Protein AF-A0A378F673-F1 (afdb_monomer)

pLDDT: mean 91.01, std 14.65, range [41.09, 98.94]

Sequence (70 aa):
MYVLHHADQPELYHKLPKEPQIDTSISLWKGALKPLAAAGFIATFAGLIYHYIGIGPNKEVDDDEEEHDE

Mean predicted aligned error: 7.58 Å

Radius of gyration: 29.87 Å; Cα contacts (8 Å, |Δi|>4): 16; chains: 1; bounding box: 58×16×81 Å

Structure (mmCIF, N/CA/C/O backbone):
data_AF-A0A378F673-F1
#
_entry.id   AF-A0A378F673-F1
#
loop_
_atom_site.group_PD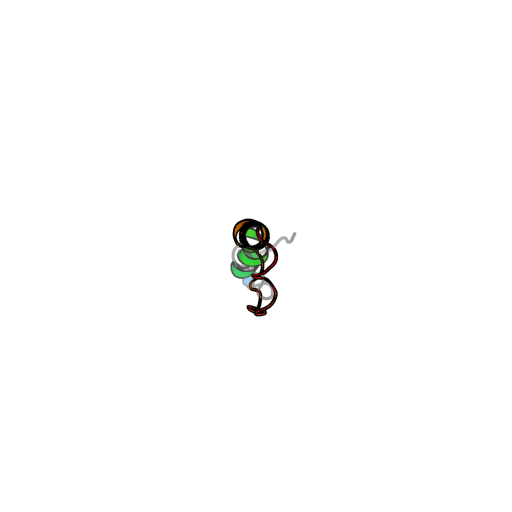B
_atom_site.id
_atom_site.type_symbol
_atom_site.label_atom_id
_atom_site.label_alt_id
_atom_site.label_comp_id
_atom_site.label_asym_id
_atom_site.label_entity_id
_atom_site.label_seq_id
_atom_site.pdbx_PDB_ins_code
_atom_site.Cartn_x
_atom_site.Cartn_y
_atom_site.Cartn_z
_atom_site.occupancy
_atom_site.B_iso_or_equiv
_atom_site.auth_seq_id
_atom_site.auth_comp_id
_atom_site.auth_asym_id
_atom_site.auth_atom_id
_atom_site.pdbx_PDB_model_num
ATOM 1 N N . MET A 1 1 ? -17.383 6.783 23.320 1.00 87.31 1 MET A N 1
ATOM 2 C CA . MET A 1 1 ? -17.029 5.902 24.456 1.00 87.31 1 MET A CA 1
ATOM 3 C C . MET A 1 1 ? -18.315 5.526 25.167 1.00 87.31 1 MET A C 1
ATOM 5 O O . MET A 1 1 ? -19.152 6.405 25.330 1.00 87.31 1 MET A O 1
ATOM 9 N N . TYR A 1 2 ? -18.484 4.252 25.526 1.00 92.25 2 TYR A N 1
ATOM 10 C CA . TYR A 1 2 ? -19.680 3.726 26.196 1.00 92.25 2 TYR A CA 1
ATOM 11 C C . TYR A 1 2 ? -19.305 3.183 27.579 1.00 92.25 2 TYR A C 1
ATOM 13 O O . TYR A 1 2 ? -18.176 2.742 27.773 1.00 92.25 2 TYR A O 1
ATOM 21 N N . VAL A 1 3 ? -20.252 3.185 28.517 1.00 94.81 3 VAL A N 1
ATOM 22 C CA . VAL A 1 3 ? -20.124 2.513 29.819 1.00 94.81 3 VAL A CA 1
ATOM 23 C C . VAL A 1 3 ? -21.173 1.405 29.856 1.00 94.81 3 VAL A C 1
ATOM 25 O O . VAL A 1 3 ? -22.368 1.690 29.808 1.00 94.81 3 VAL A O 1
ATOM 28 N N . LEU A 1 4 ? -20.730 0.147 29.874 1.00 96.12 4 LEU A N 1
ATOM 29 C CA . LEU A 1 4 ? -21.599 -1.031 29.796 1.00 96.12 4 LEU A CA 1
ATOM 30 C C . LEU A 1 4 ? -21.708 -1.703 31.163 1.00 96.12 4 LEU A C 1
ATOM 32 O O . LEU A 1 4 ? -20.748 -1.715 31.926 1.00 96.12 4 LEU A O 1
ATOM 36 N N . HIS A 1 5 ? -22.871 -2.283 31.462 1.00 97.12 5 HIS A N 1
ATOM 37 C CA . HIS A 1 5 ? -23.059 -3.052 32.699 1.00 97.12 5 HIS A CA 1
ATOM 38 C C . HIS A 1 5 ? -22.356 -4.417 32.613 1.00 97.12 5 HIS A C 1
ATOM 40 O O . HIS A 1 5 ? -21.822 -4.886 33.610 1.00 97.12 5 HIS A O 1
ATOM 46 N N . HIS A 1 6 ? -22.296 -5.002 31.410 1.00 96.50 6 HIS A N 1
ATOM 47 C CA . HIS A 1 6 ? -21.597 -6.258 31.108 1.00 96.50 6 HIS A CA 1
ATOM 48 C C . HIS A 1 6 ? -20.489 -5.993 30.081 1.00 96.50 6 HIS A C 1
ATOM 50 O O . HIS A 1 6 ? -20.600 -6.346 28.907 1.00 96.50 6 HIS A O 1
ATOM 56 N N . ALA A 1 7 ? -19.448 -5.262 30.489 1.00 94.81 7 ALA A N 1
ATOM 57 C CA . ALA A 1 7 ? -18.359 -4.868 29.588 1.00 94.81 7 ALA A CA 1
ATOM 58 C C . ALA A 1 7 ? -17.525 -6.062 29.075 1.00 94.81 7 ALA A C 1
ATOM 60 O O . ALA A 1 7 ? -16.845 -5.947 28.061 1.00 94.81 7 ALA A O 1
ATOM 61 N N . ASP A 1 8 ? -17.596 -7.208 29.752 1.00 95.81 8 ASP A N 1
ATOM 62 C CA . ASP A 1 8 ? -17.006 -8.490 29.362 1.00 95.81 8 ASP A CA 1
ATOM 63 C C . ASP A 1 8 ? -17.780 -9.207 28.238 1.00 95.81 8 ASP A C 1
ATOM 65 O O . ASP A 1 8 ? -17.206 -10.068 27.557 1.00 95.81 8 ASP A O 1
ATOM 69 N N . GLN A 1 9 ? -19.052 -8.836 28.039 1.00 96.56 9 GLN A N 1
ATOM 70 C CA . GLN A 1 9 ? -19.993 -9.393 27.057 1.00 96.56 9 GLN A CA 1
ATOM 71 C C . GLN A 1 9 ? -20.681 -8.279 26.238 1.00 96.56 9 GLN A C 1
ATOM 73 O O . GLN A 1 9 ? -21.911 -8.137 26.265 1.00 96.56 9 GLN A O 1
ATOM 78 N N . PRO A 1 10 ? -19.913 -7.452 25.508 1.00 96.88 10 PRO A N 1
ATOM 79 C CA . PRO A 1 10 ? -20.465 -6.337 24.743 1.00 96.88 10 PRO A CA 1
ATOM 80 C C . PRO A 1 10 ? -21.451 -6.789 23.657 1.00 96.88 10 PRO A C 1
ATOM 82 O O . PRO A 1 10 ? -22.366 -6.038 23.323 1.00 96.88 10 PRO A O 1
ATOM 85 N N . GLU A 1 11 ? -21.358 -8.026 23.168 1.00 97.25 11 GLU A N 1
ATOM 86 C CA . GLU A 1 11 ? -22.241 -8.567 22.132 1.00 97.25 11 GLU A CA 1
ATOM 87 C C . GLU A 1 11 ? -23.723 -8.596 22.548 1.00 97.25 11 GLU A C 1
ATOM 89 O O . GLU A 1 11 ? -24.599 -8.555 21.676 1.00 97.25 11 GLU A O 1
ATOM 94 N N . LEU A 1 12 ? -24.018 -8.597 23.858 1.00 96.88 12 LEU A N 1
ATOM 95 C CA . LEU A 1 12 ? -25.380 -8.467 24.401 1.00 96.88 12 LEU A CA 1
ATOM 96 C C . LEU A 1 12 ? -26.048 -7.144 23.988 1.00 96.88 12 LEU A C 1
ATOM 98 O O . LEU A 1 12 ? -27.272 -7.063 23.888 1.00 96.88 12 LEU A O 1
ATOM 102 N N . TYR A 1 13 ? -25.254 -6.113 23.702 1.00 96.25 13 TYR A N 1
ATOM 103 C CA . TYR A 1 13 ? -25.713 -4.793 23.285 1.00 96.25 13 TYR A CA 1
ATOM 104 C C . TYR A 1 13 ? -25.739 -4.701 21.754 1.00 96.25 13 TYR A C 1
ATOM 106 O O . TYR A 1 13 ? -24.861 -4.106 21.135 1.00 96.25 13 TYR A O 1
ATOM 114 N N . HIS A 1 14 ? -26.754 -5.306 21.127 1.00 95.75 14 HIS A N 1
ATOM 115 C CA . HIS A 1 14 ? -26.962 -5.277 19.669 1.00 95.75 14 HIS A CA 1
ATOM 116 C C . HIS A 1 14 ? -25.751 -5.759 18.840 1.00 95.75 14 HIS A C 1
ATOM 118 O O . HIS A 1 14 ? -25.453 -5.187 17.791 1.00 95.75 14 HIS A O 1
ATOM 124 N N . LYS A 1 15 ? -25.079 -6.838 19.272 1.00 94.94 15 LYS A N 1
ATOM 125 C CA . LYS A 1 15 ? -23.896 -7.411 18.596 1.00 94.94 15 LYS A CA 1
ATOM 126 C C . LYS A 1 15 ? -22.716 -6.438 18.499 1.00 94.94 15 LYS A C 1
ATOM 128 O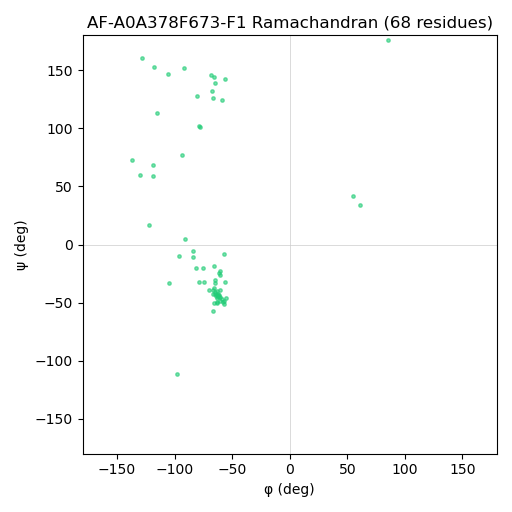 O . LYS A 1 15 ? -21.966 -6.469 17.522 1.00 94.94 15 LYS A O 1
ATOM 133 N N . LEU A 1 16 ? -22.543 -5.576 19.499 1.00 96.94 16 LEU A N 1
ATOM 134 C CA . LEU A 1 16 ? -21.345 -4.752 19.606 1.00 96.94 16 LEU A CA 1
ATOM 135 C C . LEU A 1 16 ? -20.099 -5.664 19.681 1.00 96.94 16 LEU A C 1
ATOM 137 O O . LEU A 1 16 ? -20.049 -6.525 20.558 1.00 96.94 16 LEU A O 1
ATOM 141 N N . PRO A 1 17 ? -19.102 -5.510 18.790 1.00 96.56 17 PRO A N 1
ATOM 142 C CA . PRO A 1 17 ? -17.911 -6.357 18.808 1.00 96.56 17 PRO A CA 1
ATOM 143 C C . PRO A 1 17 ? -17.082 -6.151 20.079 1.00 96.56 17 PRO A C 1
ATOM 145 O O . PRO A 1 17 ? -16.871 -5.010 20.494 1.00 96.56 17 PRO A O 1
ATOM 148 N N . LYS A 1 18 ? -16.559 -7.239 20.656 1.00 95.56 18 LYS A N 1
ATOM 149 C CA . LYS A 1 18 ? -15.705 -7.196 21.853 1.00 95.56 18 LYS A CA 1
ATOM 150 C C . LYS A 1 18 ? -14.323 -6.606 21.624 1.00 95.56 18 LYS A C 1
ATOM 152 O O . LYS A 1 18 ? -13.851 -5.829 22.445 1.00 95.56 18 LYS A O 1
ATOM 157 N N . GLU A 1 19 ? -13.716 -6.909 20.485 1.00 95.56 19 GLU A N 1
ATOM 158 C CA . GLU A 1 19 ? -12.400 -6.392 20.099 1.00 95.56 19 GLU A CA 1
ATOM 159 C C . GLU A 1 19 ? -12.430 -5.976 18.623 1.00 95.56 19 GLU A C 1
ATOM 161 O O . GLU A 1 19 ? -11.922 -6.686 17.751 1.00 95.56 19 GLU A O 1
ATOM 166 N N . PRO A 1 20 ? -13.099 -4.857 18.292 1.00 96.00 20 PRO A N 1
ATOM 167 C CA . PRO A 1 20 ? -13.157 -4.397 16.916 1.00 96.00 20 PRO A CA 1
ATOM 168 C C . PRO A 1 20 ? -11.759 -3.972 16.457 1.00 96.00 20 PRO A C 1
ATOM 170 O O . PRO A 1 20 ? -11.116 -3.119 17.066 1.00 96.00 20 PRO A O 1
ATOM 173 N N . GLN A 1 21 ? -11.318 -4.540 15.341 1.00 97.12 21 GLN A N 1
ATOM 174 C CA . GLN A 1 21 ? -10.052 -4.223 14.689 1.00 97.12 21 GLN A CA 1
ATOM 175 C C . GLN A 1 21 ? -10.288 -3.912 13.212 1.00 97.12 21 GLN A C 1
ATOM 177 O O . GLN A 1 21 ? -11.318 -4.270 12.638 1.00 97.12 21 GLN A O 1
ATOM 182 N N . ILE A 1 22 ? -9.329 -3.228 12.591 1.00 97.81 22 ILE A N 1
ATOM 183 C CA . ILE A 1 22 ? -9.343 -3.047 11.140 1.00 97.81 22 ILE A CA 1
ATOM 184 C C . ILE A 1 22 ? -9.104 -4.415 10.502 1.00 97.81 22 ILE A C 1
ATOM 186 O O . ILE A 1 22 ? -8.172 -5.122 10.875 1.00 97.81 22 ILE A O 1
ATOM 190 N N . ASP A 1 23 ? -9.927 -4.761 9.517 1.00 97.75 23 ASP A N 1
ATOM 191 C CA . ASP A 1 23 ? -9.764 -5.995 8.758 1.00 97.75 23 ASP A CA 1
ATOM 192 C C . ASP A 1 23 ? -8.364 -6.098 8.112 1.00 97.75 23 ASP A C 1
ATOM 194 O O . ASP A 1 23 ? -7.785 -5.107 7.639 1.00 97.75 23 ASP A O 1
ATOM 198 N N . THR A 1 24 ? -7.807 -7.309 8.084 1.00 97.88 24 THR A N 1
ATOM 199 C CA . THR A 1 24 ? -6.451 -7.568 7.580 1.00 97.88 24 THR A CA 1
ATOM 200 C C . THR A 1 24 ? -6.297 -7.176 6.110 1.00 97.88 24 THR A C 1
ATOM 202 O O . THR A 1 24 ? -5.274 -6.594 5.740 1.00 97.88 24 THR A O 1
ATOM 205 N N . SER A 1 25 ? -7.309 -7.418 5.272 1.00 98.31 25 SER A N 1
ATOM 206 C CA . SER A 1 25 ? -7.257 -7.077 3.844 1.00 98.31 25 SER A CA 1
ATOM 207 C C . SER A 1 25 ? -7.209 -5.563 3.625 1.00 98.31 25 SER A C 1
ATOM 209 O O . SER A 1 25 ? -6.435 -5.069 2.801 1.00 98.31 25 SER A O 1
ATOM 211 N N . ILE A 1 26 ? -7.957 -4.805 4.433 1.00 98.31 26 ILE A N 1
ATOM 212 C CA . ILE A 1 26 ? -7.962 -3.338 4.401 1.00 98.31 26 ILE A CA 1
ATOM 213 C C . ILE A 1 26 ? -6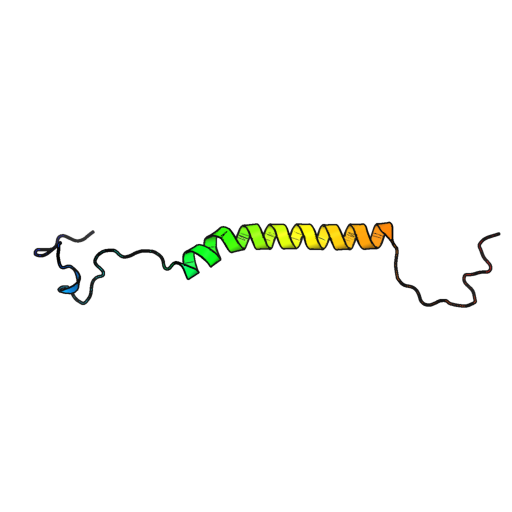.611 -2.785 4.844 1.00 98.31 26 ILE A C 1
ATOM 215 O O . ILE A 1 26 ? -6.090 -1.862 4.211 1.00 98.31 26 ILE A O 1
ATOM 219 N N . SER A 1 27 ? -6.031 -3.360 5.896 1.00 98.25 27 SER A N 1
ATOM 220 C CA . SER A 1 27 ? -4.707 -2.972 6.391 1.00 98.25 27 SER A CA 1
ATOM 221 C C . SER A 1 27 ? -3.616 -3.237 5.350 1.00 98.25 27 SER A C 1
ATOM 223 O O . SER A 1 27 ? -2.755 -2.384 5.135 1.00 98.25 27 SER A O 1
ATOM 225 N N . LEU A 1 28 ? -3.684 -4.363 4.633 1.00 98.38 28 LEU A N 1
ATOM 226 C CA . LEU A 1 28 ? -2.745 -4.694 3.559 1.00 98.38 28 LEU A CA 1
ATOM 227 C C . LEU A 1 28 ? -2.865 -3.732 2.366 1.00 98.38 28 LEU A C 1
ATOM 229 O O . LEU A 1 28 ? -1.862 -3.163 1.930 1.00 98.38 28 LEU A O 1
ATOM 233 N N . TRP A 1 29 ? -4.087 -3.519 1.863 1.00 98.25 29 TRP A N 1
ATOM 234 C CA . TRP A 1 29 ? -4.349 -2.648 0.711 1.00 98.25 29 TRP A CA 1
ATOM 235 C C . TRP A 1 29 ? -3.973 -1.190 0.987 1.00 98.25 29 TRP A C 1
ATOM 237 O O . TRP A 1 29 ? -3.364 -0.524 0.147 1.00 98.25 29 TRP A O 1
ATOM 247 N N . LYS A 1 30 ? -4.329 -0.675 2.168 1.00 97.50 30 LYS A N 1
ATOM 248 C CA . LYS A 1 30 ? -4.038 0.717 2.532 1.00 97.50 30 LYS A CA 1
ATOM 249 C C . LYS A 1 30 ? -2.613 0.919 3.041 1.00 97.50 30 LYS A C 1
ATOM 251 O O . LYS A 1 30 ? -2.161 2.064 3.016 1.00 97.50 30 LYS A O 1
ATOM 256 N N . GLY A 1 31 ? -1.960 -0.152 3.488 1.00 97.88 31 GLY A N 1
ATOM 257 C CA . GLY A 1 31 ? -0.597 -0.181 4.002 1.00 97.88 31 GLY A CA 1
ATOM 258 C C . GLY A 1 31 ? 0.395 -0.632 2.938 1.00 97.88 31 GLY A C 1
ATOM 259 O O . GLY A 1 31 ? 0.637 0.096 1.979 1.00 97.88 31 GLY A O 1
ATOM 260 N N . ALA A 1 32 ? 0.976 -1.821 3.123 1.00 98.25 32 ALA A N 1
ATOM 261 C CA . ALA A 1 32 ? 2.154 -2.292 2.390 1.00 98.25 32 ALA A CA 1
ATOM 262 C C . ALA A 1 32 ? 1.999 -2.287 0.862 1.00 98.25 32 ALA A C 1
ATOM 264 O O . ALA A 1 32 ? 2.971 -2.023 0.154 1.00 98.25 32 ALA A O 1
ATOM 265 N N . LEU A 1 33 ? 0.793 -2.525 0.338 1.00 98.62 33 LEU A N 1
ATOM 266 C CA . LEU A 1 33 ? 0.595 -2.605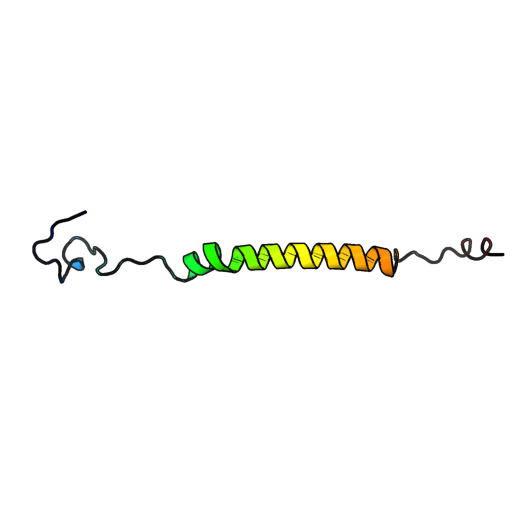 -1.108 1.00 98.62 33 LEU A CA 1
ATOM 267 C C . LEU A 1 33 ? 0.874 -1.272 -1.823 1.00 98.62 33 LEU A C 1
ATOM 269 O O . LEU A 1 33 ? 1.356 -1.281 -2.951 1.00 98.62 33 LEU A O 1
ATOM 273 N N . LYS A 1 34 ? 0.640 -0.124 -1.175 1.00 98.50 34 LYS A N 1
ATOM 274 C CA . LYS A 1 34 ? 0.873 1.200 -1.780 1.00 98.50 34 LYS A CA 1
ATOM 275 C C . LYS A 1 34 ? 2.350 1.504 -2.061 1.00 98.50 34 LYS A C 1
ATOM 277 O O . LYS A 1 34 ? 2.660 1.788 -3.216 1.00 98.50 34 LYS A O 1
ATOM 282 N N . PRO A 1 35 ? 3.269 1.470 -1.073 1.00 98.56 35 PRO A N 1
ATOM 283 C CA . PRO A 1 35 ? 4.679 1.720 -1.341 1.00 98.56 35 PRO A CA 1
ATOM 284 C C . PRO A 1 35 ? 5.290 0.642 -2.241 1.00 98.56 35 PRO A C 1
ATOM 286 O O . PRO A 1 35 ? 6.122 0.980 -3.075 1.00 98.56 35 PRO A O 1
ATOM 289 N N . LEU A 1 36 ? 4.847 -0.619 -2.145 1.00 98.75 36 LEU A N 1
ATOM 290 C CA . LEU A 1 36 ? 5.288 -1.675 -3.063 1.00 98.75 36 LEU A CA 1
ATOM 291 C C . LEU A 1 36 ? 4.877 -1.380 -4.508 1.00 98.75 36 LEU A C 1
ATOM 293 O O . LEU A 1 36 ? 5.708 -1.469 -5.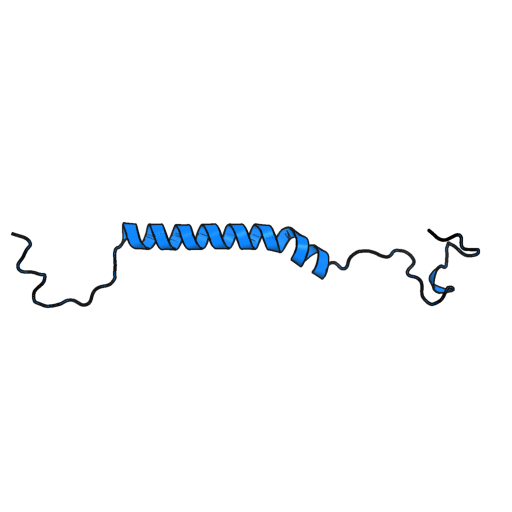407 1.00 98.75 36 LEU A O 1
ATOM 297 N N . ALA A 1 37 ? 3.625 -0.973 -4.734 1.00 98.69 37 ALA A N 1
ATOM 298 C CA . ALA A 1 37 ? 3.163 -0.573 -6.058 1.00 98.69 37 ALA A CA 1
ATOM 299 C C . ALA A 1 37 ? 3.928 0.654 -6.575 1.00 98.69 37 ALA A C 1
ATOM 301 O O . ALA A 1 37 ? 4.366 0.655 -7.720 1.00 98.69 37 ALA A O 1
ATOM 302 N N . ALA A 1 38 ? 4.145 1.671 -5.734 1.00 98.75 38 ALA A N 1
ATOM 303 C CA . ALA A 1 38 ? 4.915 2.858 -6.107 1.00 98.75 38 ALA A CA 1
ATOM 304 C C . ALA A 1 38 ? 6.362 2.509 -6.499 1.00 98.75 38 ALA A C 1
ATOM 306 O O . ALA A 1 38 ? 6.847 2.968 -7.532 1.00 98.75 38 ALA A O 1
ATOM 307 N N . ALA A 1 39 ? 7.029 1.656 -5.716 1.00 98.81 39 ALA A N 1
ATOM 308 C CA . ALA A 1 39 ? 8.362 1.157 -6.036 1.00 98.81 39 ALA A CA 1
ATOM 309 C C . ALA A 1 39 ? 8.369 0.367 -7.353 1.00 98.81 39 ALA A C 1
ATOM 311 O O . ALA A 1 39 ? 9.241 0.588 -8.189 1.00 98.81 39 ALA A O 1
ATOM 312 N N . GLY A 1 40 ? 7.368 -0.495 -7.563 1.00 98.88 40 GLY A N 1
ATOM 313 C CA . GLY A 1 40 ? 7.176 -1.229 -8.812 1.00 98.88 40 GLY A CA 1
ATOM 314 C C . GLY A 1 40 ? 7.045 -0.298 -10.016 1.00 98.88 40 GLY A C 1
ATOM 315 O O . GLY A 1 40 ? 7.778 -0.461 -10.984 1.00 98.88 40 GLY A O 1
ATOM 316 N N . PHE A 1 41 ? 6.196 0.731 -9.932 1.00 98.94 41 PHE A N 1
ATOM 317 C CA . PHE A 1 41 ? 6.054 1.726 -10.997 1.00 98.94 41 PHE A CA 1
ATOM 318 C C . PHE A 1 41 ? 7.375 2.426 -11.311 1.00 98.94 41 PHE A C 1
ATOM 320 O O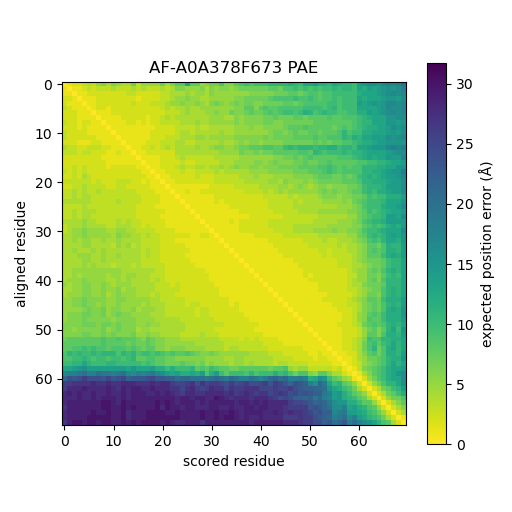 . PHE A 1 41 ? 7.762 2.486 -12.476 1.00 98.94 41 PHE A O 1
ATOM 327 N N . ILE A 1 42 ? 8.086 2.920 -10.294 1.00 98.88 42 ILE A N 1
ATOM 328 C CA . ILE A 1 42 ? 9.377 3.592 -10.491 1.00 98.88 42 ILE A CA 1
ATOM 329 C C . ILE A 1 42 ? 10.374 2.649 -11.170 1.00 98.88 42 ILE A C 1
ATOM 331 O O . ILE A 1 42 ? 11.008 3.037 -12.149 1.00 98.88 42 ILE A O 1
ATOM 335 N N . ALA A 1 43 ? 10.483 1.408 -10.689 1.00 98.88 43 ALA A N 1
ATOM 336 C CA . ALA A 1 43 ? 11.383 0.413 -11.258 1.00 98.88 43 ALA A CA 1
ATOM 337 C C . ALA A 1 43 ? 11.025 0.077 -12.713 1.00 98.88 43 ALA A C 1
ATOM 339 O O . ALA A 1 43 ? 11.917 0.006 -13.555 1.00 98.88 43 ALA A O 1
ATOM 340 N N . THR A 1 44 ? 9.737 -0.078 -13.031 1.00 98.88 44 THR A N 1
ATOM 341 C CA . THR A 1 44 ? 9.274 -0.326 -14.401 1.00 98.88 44 THR A CA 1
ATOM 342 C C . THR A 1 44 ? 9.596 0.847 -15.317 1.00 98.88 44 THR A C 1
ATOM 344 O O . THR A 1 44 ? 10.188 0.633 -16.369 1.00 98.88 44 THR A O 1
ATOM 347 N N . PHE A 1 45 ? 9.265 2.082 -14.931 1.00 98.88 45 PHE A N 1
ATOM 348 C CA . PHE A 1 45 ? 9.574 3.255 -15.753 1.00 98.88 45 PHE A CA 1
ATOM 349 C C . PHE A 1 45 ? 11.076 3.426 -15.962 1.00 98.88 45 PHE A C 1
ATOM 351 O O . PHE A 1 45 ? 11.505 3.631 -17.094 1.00 98.88 45 PHE A O 1
ATOM 358 N N . ALA A 1 46 ? 11.877 3.287 -14.902 1.00 98.81 46 ALA A N 1
ATOM 359 C CA . ALA A 1 46 ? 13.329 3.313 -15.019 1.00 98.81 46 ALA A CA 1
ATOM 360 C C . ALA A 1 46 ? 13.813 2.228 -15.991 1.00 98.81 46 ALA A C 1
ATOM 362 O O . ALA A 1 46 ? 14.527 2.537 -16.940 1.00 98.81 46 ALA A O 1
ATOM 363 N N . GLY A 1 47 ? 13.372 0.981 -15.808 1.00 98.69 47 GLY A N 1
ATOM 364 C CA . GLY A 1 47 ? 13.731 -0.139 -16.677 1.00 98.69 47 GLY A CA 1
ATOM 365 C C . GLY A 1 47 ? 13.401 0.120 -18.145 1.00 98.69 47 GLY A C 1
ATOM 366 O O . GLY A 1 47 ? 14.261 -0.082 -18.995 1.00 98.69 47 GLY A O 1
ATOM 367 N N . LEU A 1 48 ? 12.203 0.627 -18.444 1.00 98.62 48 LEU A N 1
ATOM 368 C CA . LEU A 1 48 ? 11.789 0.961 -19.811 1.00 98.62 48 LEU A CA 1
ATOM 369 C C . LEU A 1 48 ? 12.637 2.085 -20.420 1.00 98.62 48 LEU A C 1
ATOM 371 O O . LEU A 1 48 ? 13.080 1.961 -21.559 1.00 98.62 48 LEU A O 1
ATOM 375 N N . ILE A 1 49 ? 12.900 3.155 -19.663 1.00 98.69 49 ILE A N 1
ATOM 376 C CA . ILE A 1 49 ? 13.724 4.281 -20.125 1.00 98.69 49 ILE A CA 1
ATOM 377 C C . ILE A 1 49 ? 15.154 3.812 -20.414 1.00 98.69 49 ILE A C 1
ATOM 379 O O . ILE A 1 49 ? 15.676 4.066 -21.498 1.00 98.69 49 ILE A O 1
ATOM 383 N N . TYR A 1 50 ? 15.782 3.099 -19.476 1.00 98.50 50 TYR A N 1
ATOM 384 C CA . TYR A 1 50 ? 17.147 2.599 -19.656 1.00 98.50 50 TYR A CA 1
ATOM 385 C C 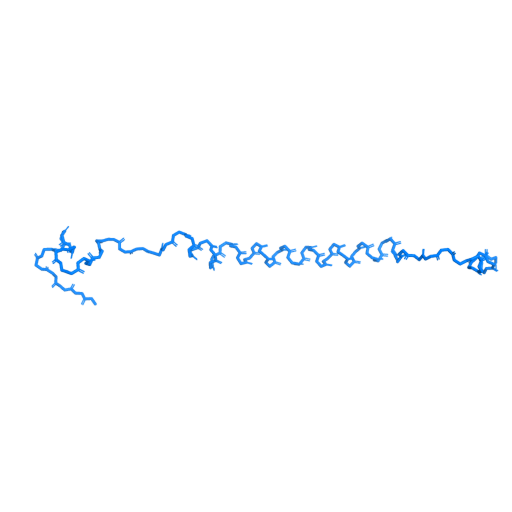. TYR A 1 50 ? 17.242 1.556 -20.770 1.00 98.50 50 TYR A C 1
ATOM 387 O O . TYR A 1 50 ? 18.215 1.568 -21.519 1.00 98.50 50 TYR A O 1
ATOM 395 N N . HIS A 1 51 ? 16.236 0.691 -20.916 1.00 98.31 51 HIS A N 1
ATOM 396 C CA . HIS A 1 51 ? 16.173 -0.268 -22.014 1.00 98.31 51 HIS A CA 1
ATOM 397 C C . HIS A 1 51 ? 16.139 0.441 -23.370 1.00 98.31 51 HIS A C 1
ATOM 399 O O . HIS A 1 51 ? 16.940 0.120 -24.243 1.00 98.31 51 HIS A O 1
ATOM 405 N N . TYR A 1 52 ? 15.275 1.447 -23.526 1.00 97.75 52 TYR A N 1
ATOM 406 C CA . TYR A 1 52 ? 15.165 2.190 -24.779 1.00 97.75 52 TYR A CA 1
ATOM 407 C C . TYR A 1 52 ? 16.438 2.977 -25.111 1.00 97.75 52 TYR A C 1
ATOM 409 O O . TYR A 1 52 ? 16.887 2.945 -26.249 1.00 97.75 52 TYR A O 1
ATOM 417 N N . ILE A 1 53 ? 17.054 3.645 -24.128 1.00 97.81 53 ILE A N 1
ATOM 418 C CA . ILE A 1 53 ? 18.321 4.370 -24.338 1.00 97.81 53 ILE A CA 1
ATOM 419 C C . ILE A 1 53 ? 19.459 3.405 -24.696 1.00 97.81 53 ILE A C 1
ATOM 421 O O . ILE A 1 53 ? 20.287 3.727 -25.541 1.00 97.81 53 ILE A O 1
ATOM 425 N N . GLY A 1 54 ? 19.528 2.247 -24.034 1.00 97.31 54 GLY A N 1
ATOM 426 C CA . GLY A 1 54 ? 20.638 1.309 -24.193 1.00 97.31 54 GLY A CA 1
ATOM 427 C C . GLY A 1 54 ? 20.564 0.443 -25.449 1.00 97.31 54 GLY A C 1
ATOM 428 O O . GLY A 1 54 ? 21.608 0.084 -25.982 1.00 97.31 54 GLY A O 1
ATOM 429 N N . ILE A 1 55 ? 19.361 0.088 -25.905 1.00 96.69 55 ILE A N 1
ATOM 430 C CA . ILE A 1 55 ? 19.162 -0.804 -27.061 1.00 96.69 55 ILE A CA 1
ATOM 431 C C . ILE A 1 55 ? 18.713 -0.032 -28.303 1.00 96.69 55 ILE A C 1
ATOM 433 O O . ILE A 1 55 ? 19.086 -0.393 -29.414 1.00 96.69 55 ILE A O 1
ATOM 437 N N . GLY A 1 56 ? 17.951 1.045 -28.124 1.00 93.12 56 GLY A N 1
ATOM 438 C CA . GLY A 1 56 ? 17.354 1.794 -29.221 1.00 93.12 56 GLY A CA 1
ATOM 439 C C . GLY A 1 56 ? 16.010 1.223 -29.694 1.00 93.12 56 GLY A C 1
ATOM 440 O O . GLY A 1 56 ? 15.523 0.210 -29.181 1.00 93.12 56 GLY A O 1
ATOM 441 N N . PRO A 1 57 ? 15.355 1.913 -30.642 1.00 94.19 57 PRO A N 1
ATOM 442 C CA . PRO A 1 57 ? 14.099 1.462 -31.225 1.00 94.19 57 PRO A CA 1
ATOM 443 C C . PRO A 1 57 ? 14.305 0.209 -32.084 1.00 94.19 57 PRO A C 1
ATOM 445 O O . PRO A 1 57 ? 15.305 0.082 -32.782 1.00 94.19 57 PRO A O 1
ATOM 448 N N . ASN A 1 58 ? 13.312 -0.682 -32.095 1.00 92.88 58 ASN A N 1
ATOM 449 C CA . ASN A 1 58 ? 13.245 -1.732 -33.105 1.00 92.88 58 ASN A CA 1
ATOM 450 C C . ASN A 1 58 ? 12.691 -1.127 -34.400 1.00 92.88 58 ASN A C 1
ATOM 452 O O . ASN A 1 58 ? 11.488 -0.865 -34.482 1.00 92.88 58 ASN A O 1
ATOM 456 N N . LYS A 1 59 ? 13.571 -0.852 -35.361 1.00 89.12 59 LYS A N 1
ATOM 457 C CA . LYS A 1 59 ? 13.192 -0.361 -36.684 1.00 89.12 59 LYS A CA 1
ATOM 458 C C . LYS A 1 59 ? 12.998 -1.519 -37.657 1.00 89.12 59 LYS A C 1
ATOM 460 O O . LYS A 1 59 ? 13.620 -2.570 -37.521 1.00 89.12 59 LYS A O 1
ATOM 465 N N . GLU A 1 60 ? 12.146 -1.298 -38.649 1.00 84.94 60 GLU A N 1
ATOM 466 C CA . GLU A 1 60 ? 12.164 -2.103 -39.866 1.00 84.94 60 GLU A CA 1
ATOM 467 C C . GLU A 1 60 ? 13.482 -1.827 -40.601 1.00 84.94 60 GLU A C 1
ATOM 469 O O . GLU A 1 60 ? 14.009 -0.716 -40.531 1.00 84.94 60 GLU A O 1
ATOM 474 N N . VAL A 1 61 ? 14.047 -2.846 -41.242 1.00 74.31 61 VAL A N 1
ATOM 475 C CA . VAL A 1 61 ? 15.208 -2.661 -42.116 1.00 74.31 61 VAL A CA 1
ATOM 476 C C . VAL A 1 61 ? 14.657 -2.092 -43.421 1.00 74.31 61 VAL A C 1
ATOM 478 O O . VAL A 1 61 ? 14.052 -2.835 -44.189 1.00 74.31 61 VAL A O 1
ATOM 481 N N . ASP A 1 62 ? 14.777 -0.781 -43.624 1.00 63.62 62 ASP A N 1
ATOM 482 C CA . ASP A 1 62 ? 14.657 -0.205 -44.964 1.00 63.62 62 ASP A CA 1
ATOM 483 C C . ASP A 1 62 ? 16.009 -0.412 -45.657 1.00 63.62 62 ASP A C 1
ATOM 485 O O . ASP A 1 62 ? 17.046 -0.043 -45.101 1.00 63.62 62 ASP A O 1
ATOM 489 N N . ASP A 1 63 ? 15.992 -0.997 -46.860 1.00 59.69 63 ASP A N 1
ATOM 490 C CA . ASP A 1 63 ? 17.184 -1.281 -47.686 1.00 59.69 63 ASP A CA 1
ATOM 491 C C . ASP A 1 63 ? 18.020 -0.011 -48.004 1.00 59.69 63 ASP A C 1
ATOM 493 O O . ASP A 1 63 ? 19.137 -0.116 -48.504 1.00 59.69 63 ASP A O 1
ATOM 497 N N . ASP A 1 64 ? 17.514 1.183 -47.672 1.00 59.66 64 ASP A N 1
ATOM 498 C CA . ASP A 1 64 ? 18.134 2.484 -47.942 1.00 59.66 64 ASP A CA 1
ATOM 499 C C . ASP A 1 64 ? 18.951 3.054 -46.750 1.00 59.66 64 ASP A C 1
ATOM 501 O O . ASP A 1 64 ? 19.660 4.048 -46.921 1.00 59.66 64 ASP A O 1
ATOM 505 N N . GLU A 1 65 ? 18.887 2.472 -45.537 1.00 58.38 65 GLU A N 1
ATOM 506 C CA . GLU A 1 65 ? 19.673 2.950 -44.370 1.00 58.38 65 GLU A CA 1
ATOM 507 C C . GLU A 1 65 ? 21.125 2.396 -44.334 1.00 58.38 65 GLU A C 1
ATOM 509 O O . GLU A 1 65 ? 21.915 2.859 -43.513 1.00 58.38 65 GLU A O 1
ATOM 514 N N . GLU A 1 66 ? 21.528 1.476 -45.229 1.00 57.38 66 GLU A N 1
ATOM 515 C CA . GLU A 1 66 ? 22.920 0.966 -45.305 1.00 57.38 66 GLU A CA 1
ATOM 516 C C . GLU A 1 66 ? 23.882 1.848 -46.137 1.00 57.38 66 GLU A C 1
ATOM 518 O O . GLU A 1 66 ? 25.094 1.657 -46.070 1.00 57.38 66 GLU A O 1
ATOM 523 N N . GLU A 1 67 ? 23.395 2.841 -46.894 1.00 52.47 67 GLU A N 1
ATOM 524 C CA . GLU A 1 67 ? 24.240 3.629 -47.820 1.00 52.47 67 GLU A CA 1
ATOM 525 C C . GLU A 1 67 ? 24.855 4.906 -47.198 1.00 52.47 67 GLU A C 1
ATOM 527 O O . GLU A 1 67 ? 25.498 5.690 -47.894 1.00 52.47 67 GLU A O 1
ATOM 532 N N . HIS A 1 68 ? 24.675 5.140 -45.891 1.00 49.47 68 HIS A N 1
ATOM 533 C CA . HIS A 1 68 ? 25.067 6.396 -45.228 1.00 49.47 68 HIS A CA 1
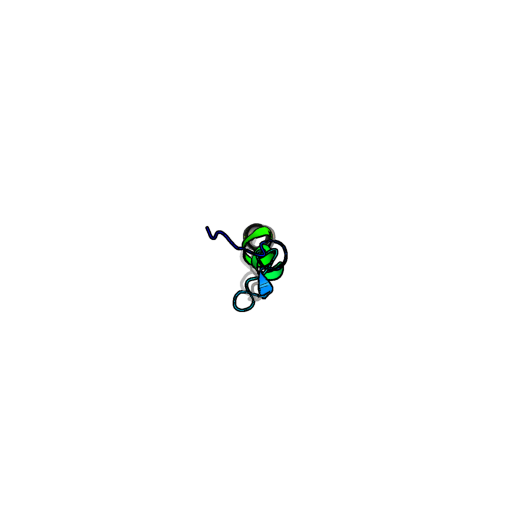ATOM 534 C C . HIS A 1 68 ? 26.056 6.261 -44.054 1.00 49.47 68 HIS A C 1
ATOM 536 O O . HIS A 1 68 ? 26.241 7.229 -43.314 1.00 49.47 68 HIS A O 1
ATOM 542 N N . ASP A 1 69 ? 26.732 5.115 -43.941 1.00 49.72 69 ASP A N 1
ATOM 543 C CA . ASP A 1 69 ? 27.869 4.889 -43.037 1.00 49.72 69 ASP A CA 1
ATOM 544 C C . ASP A 1 69 ? 29.155 4.530 -43.834 1.00 49.72 69 ASP A C 1
ATOM 546 O O . ASP A 1 69 ? 29.759 3.476 -43.634 1.00 49.72 69 ASP A O 1
ATOM 550 N N . GLU A 1 70 ? 29.590 5.420 -44.739 1.00 41.09 70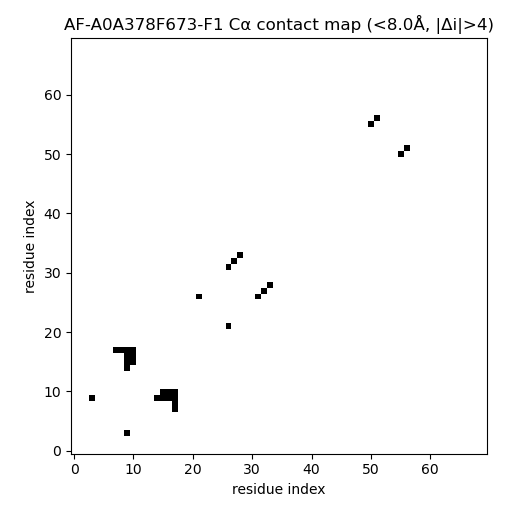 GLU A N 1
ATOM 551 C CA . GLU A 1 70 ? 31.004 5.573 -45.161 1.00 41.09 70 GLU A CA 1
ATOM 552 C C . GLU A 1 70 ? 31.508 7.001 -44.892 1.00 41.09 70 GLU A C 1
ATOM 554 O O . GLU A 1 70 ? 30.815 7.976 -45.272 1.00 41.09 70 GLU A O 1
#

InterPro domains:
  IPR015246 Formate dehydrogenase, transmembrane [PF09163] (22-65)
  IPR038384 Formate dehydrogenase, C-terminal domain superfamily [G3DSA:1.20.5.480] (23-70)
  IPR051555 Formate Dehydrogenase Electron Transfer Unit [PTHR43545] (1-69)

Secondary structure (DSSP, 8-state):
----TTTT-GGGTTT--SS----HHHHHHHTTHHHHHHHHHHHHHHHHHHHHHHH-------TTTTTT--

Solvent-accessible surface area (backbone atoms only — not comparable to full-atom values): 4622 Å² total; per-residue (Å²): 139,85,89,63,97,51,70,93,51,35,45,79,60,86,64,36,69,81,79,81,70,84,55,68,68,59,51,41,60,73,41,66,49,48,62,51,50,52,50,48,50,53,52,50,54,51,50,52,52,53,47,43,73,74,71,48,83,93,70,80,88,58,90,74,72,75,80,77,84,125

Organism: Klebsiella pneumoniae (NCBI:txid573)

Nearest PDB structures (foldseek):
  1kqf-assembly1_B  TM=9.007E-01  e=1.636E-06  Escherichia coli

Foldseek 3Di:
DDDDPPLVCCCVVVHDDNDDDDDPVCCCVVPPVVVVVVVVVVVVVVCVVCCCVVPNDDDDDDVPPVPPDD